Protein AF-A0A929E9G4-F1 (afdb_monomer)

Secondary structure (DSSP, 8-state):
-----------------------HHHHHHHHTT--SSHHHHHHHHHHHHHHHHHHHTT-S---S-HHHHHHHHHHHHHHHHHHHHHHHHT-HHHHHHHHHHHHHHHHHHTS---TT--------

pLDDT: mean 79.52, std 19.91, range [32.03, 98.0]

Sequence (124 aa):
MAEIEKEVQPESAEEEEIQEEKGLLDQIIDEGRMAREESQKAYAKDLIGEFVGQIMEGTMVISKDTETMINARISQIDKLISMQLNEVMHNPEFQKLEGSWRGLHYLVHQSETGERLKIRVMNV

Solvent-accessible surface area (backbone atoms only — not comparable to full-atom values): 7888 Å² total; per-residue (Å²): 134,87,87,81,89,76,86,82,74,76,81,77,75,78,76,78,76,76,74,71,74,71,49,72,68,55,50,51,36,63,75,65,60,67,39,94,48,78,86,38,42,61,59,45,50,52,53,52,49,53,53,52,49,43,44,73,72,60,79,48,77,90,50,99,51,59,64,64,40,51,53,52,51,50,52,53,51,51,51,54,53,49,53,56,49,47,58,56,64,66,30,69,69,51,40,55,52,49,51,53,50,52,50,50,49,47,55,57,75,74,41,90,70,49,100,89,46,84,90,84,88,81,92,128

Structure (mmCIF, N/CA/C/O backbone):
data_AF-A0A929E9G4-F1
#
_entry.id   AF-A0A929E9G4-F1
#
loop_
_atom_site.group_PDB
_atom_site.id
_atom_site.type_symbol
_atom_site.label_atom_id
_atom_site.label_alt_id
_atom_site.label_comp_id
_atom_site.label_asym_id
_atom_site.label_entity_id
_atom_site.label_seq_id
_atom_site.pdbx_PDB_ins_code
_atom_site.Cartn_x
_atom_site.Cartn_y
_atom_site.Cartn_z
_atom_site.occupancy
_atom_site.B_iso_or_equiv
_atom_site.auth_seq_id
_atom_site.auth_comp_id
_atom_site.auth_asym_id
_atom_site.auth_atom_id
_atom_site.pdbx_PDB_model_num
ATOM 1 N N . MET A 1 1 ? -67.816 54.695 19.033 1.00 39.59 1 MET A N 1
ATOM 2 C CA . MET A 1 1 ? -66.564 55.434 19.288 1.00 39.59 1 MET A CA 1
ATOM 3 C C . MET A 1 1 ? -65.993 54.794 20.553 1.00 39.59 1 MET A C 1
ATOM 5 O O . MET A 1 1 ? -66.554 55.051 21.604 1.00 39.59 1 MET A O 1
ATOM 9 N N . ALA A 1 2 ? -65.262 53.669 20.485 1.00 37.84 2 ALA A N 1
ATOM 10 C CA . ALA A 1 2 ? -63.865 53.505 20.019 1.00 37.84 2 ALA A CA 1
ATOM 11 C C . ALA A 1 2 ? -62.954 54.456 20.821 1.00 37.84 2 ALA A C 1
ATOM 13 O O . ALA A 1 2 ? -63.223 55.649 20.774 1.00 37.84 2 ALA A O 1
ATOM 14 N N . GLU A 1 3 ? -61.990 54.059 21.653 1.00 39.19 3 GLU A N 1
ATOM 15 C CA . GLU A 1 3 ? -61.161 52.854 21.831 1.00 39.19 3 GLU A CA 1
ATOM 16 C C . GLU A 1 3 ? -60.925 52.597 23.339 1.00 39.19 3 GLU A C 1
ATOM 18 O O . GLU A 1 3 ? -61.097 53.517 24.129 1.00 39.19 3 GLU A O 1
ATOM 23 N N . ILE A 1 4 ? -60.516 51.382 23.729 1.00 39.59 4 ILE A N 1
ATOM 24 C CA . ILE A 1 4 ? -59.434 51.112 24.703 1.00 39.59 4 ILE A CA 1
ATOM 25 C C . ILE A 1 4 ? -58.910 49.707 24.373 1.00 39.59 4 ILE A C 1
ATOM 27 O O . ILE A 1 4 ? -59.654 48.724 24.394 1.00 39.59 4 ILE A O 1
ATOM 31 N N . GLU A 1 5 ? -57.629 49.666 24.026 1.00 45.28 5 GLU A N 1
ATOM 32 C CA . GLU A 1 5 ? -56.803 48.487 23.800 1.00 45.28 5 GLU A CA 1
ATOM 33 C C . GLU A 1 5 ? -56.859 47.514 24.981 1.00 45.28 5 GLU A C 1
ATOM 35 O O . GLU A 1 5 ? -56.702 47.896 26.142 1.00 45.28 5 GLU A O 1
ATOM 40 N N . LYS A 1 6 ? -57.002 46.226 24.671 1.00 40.12 6 LYS A N 1
ATOM 41 C CA . LYS A 1 6 ? -56.507 45.166 25.541 1.00 40.12 6 LYS A CA 1
ATOM 42 C C . LYS A 1 6 ? -55.608 44.282 24.693 1.00 40.12 6 LYS A C 1
ATOM 44 O O . LYS A 1 6 ? -56.082 43.592 23.793 1.00 40.12 6 LYS A O 1
ATOM 49 N N . GLU A 1 7 ? -54.314 44.410 24.957 1.00 36.16 7 GLU A N 1
ATOM 50 C CA . GLU A 1 7 ? -53.225 43.644 24.366 1.00 36.16 7 GLU A CA 1
ATOM 51 C C . GLU A 1 7 ? -53.566 42.154 24.310 1.00 36.16 7 GLU A C 1
ATOM 53 O O . GLU A 1 7 ? -53.813 41.508 25.330 1.00 36.16 7 GLU A O 1
ATOM 58 N N . VAL A 1 8 ? -53.546 41.609 23.098 1.00 36.88 8 VAL A N 1
ATOM 59 C CA . VAL A 1 8 ? -53.374 40.177 22.879 1.00 36.88 8 VAL A CA 1
ATOM 60 C C . VAL A 1 8 ? -51.868 39.946 22.876 1.00 36.88 8 VAL A C 1
ATOM 62 O O . VAL A 1 8 ? -51.203 40.164 21.866 1.00 36.88 8 VAL A O 1
ATOM 65 N N . GLN A 1 9 ? -51.323 39.567 24.031 1.00 38.59 9 GLN A N 1
ATOM 66 C CA . GLN A 1 9 ? -50.005 38.942 24.085 1.00 38.59 9 GLN A CA 1
ATOM 67 C C . GLN A 1 9 ? -50.141 37.533 23.493 1.00 38.59 9 GLN A C 1
ATOM 69 O O . GLN A 1 9 ? -50.999 36.776 23.957 1.00 38.59 9 GLN A O 1
ATOM 74 N N . PRO A 1 10 ? -49.356 37.170 22.465 1.00 38.44 10 PRO A N 1
ATOM 75 C CA . PRO A 1 10 ? -49.265 35.789 22.041 1.00 38.44 10 PRO A CA 1
ATOM 76 C C . PRO A 1 10 ? -48.555 34.998 23.139 1.00 38.44 10 PRO A C 1
ATOM 78 O O . PRO A 1 10 ? -47.471 35.358 23.594 1.00 38.44 10 PRO A O 1
ATOM 81 N N . GLU A 1 11 ? -49.232 33.940 23.563 1.00 35.97 11 GLU A N 1
ATOM 82 C CA . GLU A 1 11 ? -48.712 32.787 24.283 1.00 35.97 11 GLU A CA 1
ATOM 83 C C . GLU A 1 11 ? -47.312 32.443 23.756 1.00 35.97 11 GLU A C 1
ATOM 85 O O . GLU A 1 11 ? -47.142 32.027 22.608 1.00 35.97 11 GLU A O 1
ATOM 90 N N . SER A 1 12 ? -46.292 32.710 24.572 1.00 33.94 12 SER A N 1
ATOM 91 C CA . SER A 1 12 ? -44.947 32.211 24.338 1.00 33.94 12 SER A CA 1
ATOM 92 C C . SER A 1 12 ? -45.029 30.694 24.398 1.00 33.94 12 SER A C 1
ATOM 94 O O . SER A 1 12 ? -45.170 30.130 25.483 1.00 33.94 12 SER A O 1
ATOM 96 N N . ALA A 1 13 ? -44.987 30.064 23.227 1.00 36.12 13 ALA A N 1
ATOM 97 C CA . ALA A 1 13 ? -44.676 28.658 23.099 1.00 36.12 13 ALA A CA 1
ATOM 98 C C . ALA A 1 13 ? -43.392 28.407 23.894 1.00 36.12 13 ALA A C 1
ATOM 100 O O . ALA A 1 13 ? -42.342 28.971 23.582 1.00 36.12 13 ALA A O 1
ATOM 101 N N . GLU A 1 14 ? -43.510 27.620 24.959 1.00 32.28 14 GLU A N 1
ATOM 102 C CA . GLU A 1 14 ? -42.369 26.935 25.538 1.00 32.28 14 GLU A CA 1
ATOM 103 C C . GLU A 1 14 ? -41.746 26.129 24.395 1.00 32.28 14 GLU A C 1
ATOM 105 O O . GLU A 1 14 ? -42.321 25.156 23.906 1.00 32.28 14 GLU A O 1
ATOM 110 N N . GLU A 1 15 ? -40.602 26.600 23.902 1.00 32.03 15 GLU A N 1
ATOM 111 C CA . GLU A 1 15 ? -39.671 25.754 23.178 1.00 32.03 15 GLU A CA 1
ATOM 112 C C . GLU A 1 15 ? -39.267 24.665 24.172 1.00 32.03 15 GLU A C 1
ATOM 114 O O . GLU A 1 15 ? -38.420 24.868 25.042 1.00 32.03 15 GLU A O 1
ATOM 119 N N . GLU A 1 16 ? -39.944 23.520 24.092 1.00 32.06 16 GLU A N 1
ATOM 120 C CA . GLU A 1 16 ? -39.410 22.271 24.605 1.00 32.06 16 GLU A CA 1
ATOM 121 C C . GLU A 1 16 ? -38.045 22.092 23.932 1.00 32.06 16 GLU A C 1
ATOM 123 O O . GLU A 1 16 ? -37.948 21.705 22.765 1.00 32.06 16 GLU A O 1
ATOM 128 N N . GLU A 1 17 ? -36.978 22.431 24.661 1.00 33.12 17 GLU A N 1
ATOM 129 C CA . GLU A 1 17 ? -35.639 21.940 24.377 1.00 33.12 17 GLU A CA 1
ATOM 130 C C . GLU A 1 17 ? -35.741 20.418 24.367 1.00 33.12 17 GLU A C 1
ATOM 132 O O . GLU A 1 17 ? -35.711 19.750 25.405 1.00 33.12 17 GLU A O 1
ATOM 137 N N . ILE A 1 18 ? -35.871 19.861 23.167 1.00 38.91 18 ILE A N 1
ATOM 138 C CA . ILE A 1 18 ? -35.547 18.473 22.906 1.00 38.91 18 ILE A CA 1
ATOM 139 C C . ILE A 1 18 ? -34.051 18.383 23.198 1.00 38.91 18 ILE A C 1
ATOM 141 O O . ILE A 1 18 ? -33.211 18.662 22.343 1.00 38.91 18 ILE A O 1
ATOM 145 N N . GLN A 1 19 ? -33.709 18.063 24.445 1.00 41.06 19 GLN A N 1
ATOM 146 C CA . GLN A 1 19 ? -32.397 17.544 24.777 1.00 41.06 19 GLN A CA 1
ATOM 147 C C . GLN A 1 19 ? -32.289 16.233 24.003 1.00 41.06 19 GLN A C 1
ATOM 149 O O . GLN A 1 19 ? -32.748 15.190 24.463 1.00 41.06 19 GLN A O 1
ATOM 154 N N . GLU A 1 20 ? -31.755 16.300 22.781 1.00 49.44 20 GLU A N 1
ATOM 155 C CA . GLU A 1 20 ? -31.206 15.126 22.123 1.00 49.44 20 GLU A CA 1
ATOM 156 C C . GLU A 1 20 ? -30.209 14.535 23.118 1.00 49.44 20 GLU A C 1
ATOM 158 O O . GLU A 1 20 ? -29.135 15.099 23.348 1.00 49.44 20 GLU A O 1
ATOM 163 N N . GLU A 1 21 ? -30.587 13.432 23.771 1.00 53.16 21 GLU A N 1
ATOM 164 C CA . GLU A 1 21 ? -29.632 12.589 24.472 1.00 53.16 21 GLU A CA 1
ATOM 165 C C . GLU A 1 21 ? -28.548 12.267 23.452 1.00 53.16 21 GLU A C 1
ATOM 167 O O . GLU A 1 21 ? -28.772 11.508 22.505 1.00 53.16 21 GLU A O 1
ATOM 172 N N . LYS A 1 22 ? -27.390 12.921 23.599 1.00 63.78 22 LYS A N 1
ATOM 173 C CA . LYS A 1 22 ? -26.241 12.694 22.732 1.00 63.78 22 LYS A CA 1
ATOM 174 C C . LYS A 1 22 ? -26.025 11.190 22.670 1.00 63.78 22 LYS A C 1
ATOM 176 O O . LYS A 1 22 ? -25.783 10.557 23.698 1.00 63.78 22 LYS A O 1
ATOM 181 N N . GLY A 1 23 ? -26.163 10.620 21.475 1.00 81.50 23 GLY A N 1
ATOM 182 C CA . GLY A 1 23 ? -26.048 9.180 21.299 1.00 81.50 23 GLY A CA 1
ATOM 183 C C . GLY A 1 23 ? -24.707 8.690 21.843 1.00 81.50 23 GLY A C 1
ATOM 184 O O . GLY A 1 23 ? -23.703 9.395 21.760 1.00 81.50 23 GLY A O 1
ATOM 185 N N . LEU A 1 24 ? -24.662 7.463 22.369 1.00 80.81 24 LEU A N 1
ATOM 186 C CA . LEU A 1 24 ? -23.439 6.872 22.938 1.00 80.81 24 LEU A CA 1
ATOM 187 C C . LEU A 1 24 ? -22.225 6.984 21.994 1.00 80.81 24 LEU A C 1
ATOM 189 O O . LEU A 1 24 ? -21.101 7.176 22.445 1.00 80.81 24 LEU A O 1
ATOM 193 N N . LEU A 1 25 ? -22.453 6.913 20.678 1.00 78.69 25 LEU A N 1
ATOM 194 C CA . LEU A 1 25 ? -21.414 7.113 19.664 1.00 78.69 25 LEU A CA 1
ATOM 195 C C . LEU A 1 25 ? -20.867 8.548 19.641 1.00 78.69 25 LEU A C 1
ATOM 197 O O . LEU A 1 25 ? -19.660 8.727 19.518 1.00 78.69 25 LEU A O 1
ATOM 201 N N . ASP A 1 26 ? -21.724 9.558 19.789 1.00 80.56 26 ASP A N 1
ATOM 202 C CA . ASP A 1 26 ? -21.303 10.961 19.872 1.00 80.56 26 ASP A CA 1
ATOM 203 C C . ASP A 1 26 ? -20.516 11.230 21.156 1.00 80.56 26 ASP A C 1
ATOM 205 O O . ASP A 1 26 ? -19.489 11.905 21.115 1.00 80.56 26 ASP A O 1
ATOM 209 N N . GLN A 1 27 ? -20.921 10.619 22.272 1.00 82.94 27 GLN A N 1
ATOM 210 C CA . GLN A 1 27 ? -20.174 10.701 23.526 1.00 82.94 27 GLN A CA 1
ATOM 211 C C . GLN A 1 27 ? -18.771 10.083 23.400 1.00 82.94 27 GLN A C 1
ATOM 213 O O . GLN A 1 27 ? -17.793 10.697 23.819 1.00 82.94 27 GLN A O 1
ATOM 218 N N . ILE A 1 28 ? -18.641 8.909 22.770 1.00 83.31 28 ILE A N 1
ATOM 219 C CA . ILE A 1 28 ? -17.339 8.256 22.548 1.00 83.31 28 ILE A CA 1
ATOM 220 C C . ILE A 1 28 ? -16.436 9.093 21.630 1.00 83.31 28 ILE A C 1
ATOM 222 O O . ILE A 1 28 ? -15.227 9.162 21.855 1.00 83.31 28 ILE A O 1
ATOM 226 N N . ILE A 1 29 ? -16.991 9.738 20.600 1.00 83.94 29 ILE A N 1
ATOM 227 C CA . ILE A 1 29 ? -16.221 10.587 19.677 1.00 83.94 29 ILE A CA 1
ATOM 228 C C . ILE A 1 29 ? -15.726 11.856 20.377 1.00 83.94 29 ILE A C 1
ATOM 230 O O . ILE A 1 29 ? -14.558 12.227 20.202 1.00 83.94 29 ILE A O 1
ATOM 234 N N . ASP A 1 30 ? -16.590 12.484 21.177 1.00 82.25 30 ASP A N 1
ATOM 235 C CA . ASP A 1 30 ? -16.275 13.691 21.942 1.00 82.25 30 ASP A CA 1
ATOM 236 C C . ASP A 1 30 ? -15.229 13.387 23.042 1.00 82.25 30 ASP A C 1
ATOM 238 O O . ASP A 1 30 ? -14.201 14.066 23.125 1.00 82.25 30 ASP A O 1
ATOM 242 N N . GLU A 1 31 ? -15.425 12.330 23.842 1.00 83.44 31 GLU A N 1
ATOM 243 C CA . GLU A 1 31 ? -14.497 11.911 24.910 1.00 83.44 31 GLU A CA 1
ATOM 244 C C . GLU A 1 31 ? -13.171 11.366 24.359 1.00 83.44 31 GLU A C 1
ATOM 246 O O . GLU A 1 31 ? -12.094 11.678 24.873 1.00 83.44 31 GLU A O 1
ATOM 251 N N . GLY A 1 32 ? -13.235 10.589 23.274 1.00 81.62 32 GLY A N 1
ATOM 252 C CA . GLY A 1 32 ? -12.076 10.028 22.582 1.00 81.62 32 GLY A CA 1
ATOM 253 C C . GLY A 1 32 ? -11.282 11.051 21.766 1.00 81.62 32 GLY A C 1
ATOM 254 O O . GLY A 1 32 ? -10.226 10.711 21.233 1.00 81.62 32 GLY A O 1
ATOM 255 N N . ARG A 1 33 ? -11.763 12.302 21.662 1.00 81.12 33 ARG A N 1
ATOM 256 C CA . ARG A 1 33 ? -11.150 13.399 20.885 1.00 81.12 33 ARG A CA 1
ATOM 257 C C . ARG A 1 33 ? -10.831 13.002 19.436 1.00 81.12 33 ARG A C 1
ATOM 259 O O . ARG A 1 33 ? -9.826 13.442 18.872 1.00 81.12 33 ARG A O 1
ATOM 266 N N . MET A 1 34 ? -11.683 12.166 18.845 1.00 75.75 34 MET A N 1
ATOM 267 C CA . MET A 1 34 ? -11.492 11.590 17.506 1.00 75.75 34 MET A CA 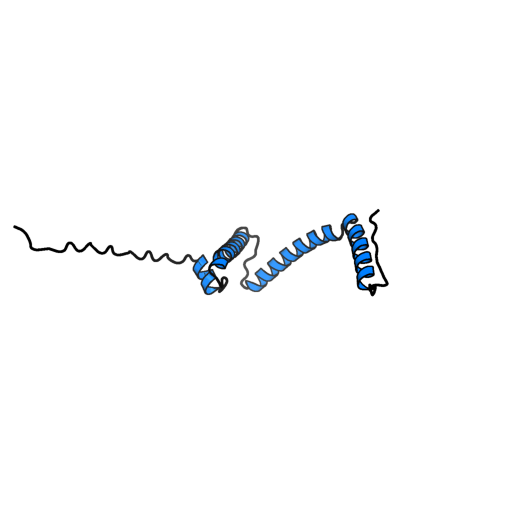1
ATOM 268 C C . MET A 1 34 ? -11.798 12.593 16.387 1.00 75.75 34 MET A C 1
ATOM 270 O O . MET A 1 34 ? -11.241 12.491 15.296 1.00 75.75 34 MET A O 1
ATOM 274 N N . ALA A 1 35 ? -12.633 13.594 16.668 1.00 80.31 35 ALA A N 1
ATOM 275 C CA . ALA A 1 35 ? -12.949 14.686 15.760 1.00 80.31 35 ALA A CA 1
ATOM 276 C C . ALA A 1 35 ? -12.508 16.018 16.379 1.00 80.31 35 ALA A C 1
ATOM 278 O O . ALA A 1 35 ? -12.915 16.372 17.484 1.00 80.31 35 ALA A O 1
ATOM 279 N N . ARG A 1 36 ? -11.651 16.759 15.672 1.00 78.50 36 ARG A N 1
ATOM 280 C CA . ARG A 1 36 ? -11.260 18.129 16.050 1.00 78.50 36 ARG A CA 1
ATOM 281 C C . ARG A 1 36 ? -12.212 19.170 15.469 1.00 78.50 36 ARG A C 1
ATOM 283 O O . ARG A 1 36 ? -12.308 20.271 15.999 1.00 78.50 36 ARG A O 1
ATOM 290 N N . GLU A 1 37 ? -12.893 18.804 14.390 1.00 84.06 37 GLU A N 1
ATOM 291 C CA . GLU A 1 37 ? -13.868 19.615 13.670 1.00 84.06 37 GLU A CA 1
ATOM 292 C C . GLU A 1 37 ? -15.155 18.809 13.463 1.00 84.06 37 GLU A C 1
ATOM 294 O O . GLU A 1 37 ? -15.112 17.584 13.337 1.00 84.06 37 GLU A O 1
ATOM 299 N N . GLU A 1 38 ? -16.300 19.487 13.367 1.00 79.81 38 GLU A N 1
ATOM 300 C CA . GLU A 1 38 ? -17.609 18.844 13.159 1.00 79.81 38 GLU A CA 1
ATOM 301 C C . GLU A 1 38 ? -17.647 18.003 11.868 1.00 79.81 38 GLU A C 1
ATOM 303 O O . GLU A 1 38 ? -18.234 16.925 11.829 1.00 79.81 38 GLU A O 1
ATOM 308 N N . SER A 1 39 ? -16.924 18.444 10.833 1.00 84.75 39 SER A N 1
ATOM 309 C CA . SER A 1 39 ? -16.761 17.740 9.552 1.00 84.75 39 SER A CA 1
ATOM 310 C C . SER A 1 39 ? -16.152 16.338 9.695 1.00 84.75 39 SER A C 1
ATOM 312 O O . SER A 1 39 ? -16.389 15.471 8.856 1.00 84.75 39 SER A O 1
ATOM 314 N N . GLN A 1 40 ? -15.383 16.096 10.760 1.00 84.38 40 GLN A N 1
ATOM 315 C CA . GLN A 1 40 ? -14.680 14.837 11.005 1.00 84.38 40 GLN A CA 1
ATOM 316 C C . GLN A 1 40 ? -15.526 13.838 11.795 1.00 84.38 40 GLN A C 1
ATOM 318 O O . GLN A 1 40 ? -15.191 12.653 11.825 1.00 84.38 40 GLN A O 1
ATOM 323 N N . LYS A 1 41 ? -16.627 14.279 12.420 1.00 84.44 41 LYS A N 1
ATOM 324 C CA . LYS A 1 41 ? -17.472 13.398 13.235 1.00 84.44 41 LYS A CA 1
ATOM 325 C C . LYS A 1 41 ? -18.132 12.304 12.410 1.00 84.44 41 LYS A C 1
ATOM 327 O O . LYS A 1 41 ? -18.178 11.171 12.868 1.00 84.44 41 LYS A O 1
ATOM 332 N N . ALA A 1 42 ? -18.582 12.614 11.192 1.00 86.31 42 ALA A N 1
ATOM 333 C CA . ALA A 1 42 ? -19.156 11.612 10.291 1.00 86.31 42 ALA A CA 1
ATOM 334 C C . ALA A 1 42 ? -18.150 10.485 9.998 1.00 86.31 42 ALA A C 1
ATOM 336 O O . ALA A 1 42 ? -18.439 9.317 10.229 1.00 86.31 42 ALA A O 1
ATOM 337 N N . TYR A 1 43 ? -16.922 10.852 9.628 1.00 87.12 43 TYR A N 1
ATOM 338 C CA . TYR A 1 43 ? -15.841 9.893 9.401 1.00 87.12 43 TYR A CA 1
ATOM 339 C C . TYR A 1 43 ? -15.488 9.086 10.664 1.00 87.12 43 TYR A C 1
ATOM 341 O O . TYR A 1 43 ? -15.274 7.879 10.595 1.00 87.12 43 TYR A O 1
ATOM 349 N N . ALA A 1 44 ? -15.465 9.726 11.837 1.00 87.19 44 ALA A N 1
ATOM 350 C CA . ALA A 1 44 ? -15.219 9.036 13.102 1.00 87.19 44 ALA A CA 1
ATOM 351 C C . ALA A 1 44 ? -16.338 8.035 13.456 1.00 87.19 44 ALA A C 1
ATOM 353 O O . ALA A 1 44 ? -16.038 6.945 13.947 1.00 87.19 44 ALA A O 1
ATOM 354 N N . LYS A 1 45 ? -17.607 8.373 13.177 1.00 87.25 45 LYS A N 1
ATOM 355 C CA . LYS A 1 45 ? -18.751 7.458 13.337 1.00 87.25 45 LYS A CA 1
ATOM 356 C C . LYS A 1 45 ? -18.598 6.230 12.448 1.00 87.25 45 LYS A C 1
ATOM 358 O O . LYS A 1 45 ? -18.761 5.120 12.948 1.00 87.25 45 LYS A O 1
ATOM 363 N N . ASP A 1 46 ? -18.225 6.424 11.186 1.00 89.31 46 ASP A N 1
ATOM 364 C CA . ASP A 1 46 ? -18.023 5.324 10.239 1.00 89.31 46 ASP A CA 1
ATOM 365 C C . ASP A 1 46 ? -16.901 4.383 10.701 1.00 89.31 46 ASP A C 1
ATOM 367 O O . ASP A 1 46 ? -17.083 3.168 10.732 1.00 89.31 46 ASP A O 1
ATOM 371 N N . LEU A 1 47 ? -15.764 4.932 11.151 1.00 87.31 47 LEU A N 1
ATOM 372 C CA . LEU A 1 47 ? -14.640 4.138 11.661 1.00 87.31 47 LEU A CA 1
ATOM 373 C C . LEU A 1 47 ? -15.016 3.287 12.879 1.00 87.31 47 LEU A C 1
ATOM 375 O O . LEU A 1 47 ? -14.652 2.112 12.955 1.00 87.31 47 LEU A O 1
ATOM 379 N N . ILE A 1 48 ? -15.726 3.877 13.845 1.00 86.50 48 ILE A N 1
ATOM 380 C CA . ILE A 1 48 ? -16.174 3.156 15.042 1.00 86.50 48 ILE A CA 1
ATOM 381 C C . ILE A 1 48 ? -17.226 2.111 14.661 1.00 86.50 48 ILE A C 1
ATOM 383 O O . ILE A 1 48 ? -17.179 0.994 15.173 1.00 86.50 48 ILE A O 1
ATOM 387 N N . GLY A 1 49 ? -18.141 2.445 13.749 1.00 88.50 49 GLY A N 1
ATOM 388 C CA . GLY A 1 49 ? -19.149 1.522 13.233 1.00 88.50 49 GLY A CA 1
ATOM 389 C C . GLY A 1 49 ? -18.525 0.284 12.591 1.00 88.50 49 GLY A C 1
ATOM 390 O O . GLY A 1 49 ? -18.862 -0.836 12.972 1.00 88.50 49 GLY A O 1
ATOM 391 N N . GLU A 1 50 ? -17.556 0.476 11.697 1.00 88.25 50 GLU A N 1
ATOM 392 C CA . GLU A 1 50 ? -16.789 -0.609 11.072 1.00 88.25 50 GLU A CA 1
ATOM 393 C C . GLU A 1 50 ? -16.034 -1.450 12.105 1.00 88.25 50 GLU A C 1
ATOM 395 O O . GLU A 1 50 ? -16.067 -2.680 12.067 1.00 88.25 50 GLU A O 1
ATOM 400 N N . PHE A 1 51 ? -15.384 -0.807 13.076 1.00 84.06 51 PHE A N 1
ATOM 401 C CA . PHE A 1 51 ? -14.663 -1.513 14.131 1.00 84.06 51 PHE A CA 1
ATOM 402 C C . PHE A 1 51 ? -15.589 -2.402 14.971 1.00 84.06 51 PHE A C 1
ATOM 404 O O . PHE A 1 51 ? -15.286 -3.575 15.200 1.00 84.06 51 PHE A O 1
ATOM 411 N N . VAL A 1 52 ? -16.741 -1.872 15.395 1.00 86.50 52 VAL A N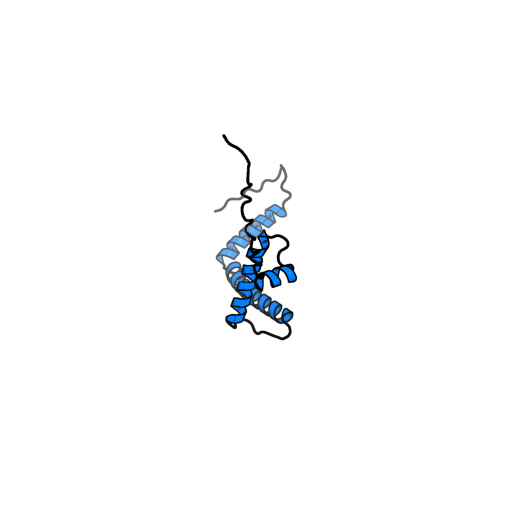 1
ATOM 412 C CA . VAL A 1 52 ? -17.749 -2.639 16.139 1.00 86.50 52 VAL A CA 1
ATOM 413 C C . VAL A 1 52 ? -18.316 -3.766 15.274 1.00 86.50 52 VAL A C 1
ATOM 415 O O . VAL A 1 52 ? -18.443 -4.888 15.763 1.00 86.50 52 VAL A O 1
ATOM 418 N N . GLY A 1 53 ? -18.581 -3.513 13.989 1.00 88.56 53 GLY A N 1
ATOM 419 C CA . GLY A 1 53 ? -19.007 -4.539 13.033 1.00 88.56 53 GLY A CA 1
ATOM 420 C C . GLY A 1 53 ? -18.021 -5.707 12.960 1.00 88.56 53 GLY A C 1
ATOM 421 O O . GLY A 1 53 ? -18.405 -6.858 13.159 1.00 88.56 53 GLY A O 1
ATOM 422 N N . GLN A 1 54 ? -16.727 -5.418 12.810 1.00 82.56 54 GLN A N 1
ATOM 423 C CA . GLN A 1 54 ? -15.674 -6.439 12.750 1.00 82.56 54 GLN A CA 1
ATOM 424 C C . GLN A 1 54 ? -15.520 -7.237 14.053 1.00 82.56 54 GLN A C 1
ATOM 426 O O . GLN A 1 54 ? -15.140 -8.413 14.015 1.00 82.56 54 GLN A O 1
ATOM 431 N N . ILE A 1 55 ? -15.809 -6.621 15.204 1.00 83.38 55 ILE A N 1
ATOM 432 C CA . ILE A 1 55 ? -15.879 -7.323 16.492 1.00 83.38 55 ILE A CA 1
ATOM 433 C C . ILE A 1 55 ? -17.087 -8.265 16.519 1.00 83.38 55 ILE A C 1
ATOM 435 O O . ILE A 1 55 ? -16.948 -9.423 16.917 1.00 83.38 55 ILE A O 1
ATOM 439 N N . MET A 1 56 ? -18.260 -7.793 16.088 1.00 85.50 56 MET A N 1
ATOM 440 C CA . MET A 1 56 ? -19.501 -8.577 16.084 1.00 85.50 56 MET A CA 1
ATOM 441 C C . MET A 1 56 ? -19.447 -9.773 15.129 1.00 85.50 56 MET A C 1
ATOM 443 O O . MET A 1 56 ? -19.995 -10.828 15.439 1.00 85.50 56 MET A O 1
ATOM 447 N N . GLU A 1 57 ? -18.743 -9.642 14.007 1.00 85.38 57 GLU A N 1
ATOM 448 C CA . GLU A 1 57 ? -18.483 -10.733 13.059 1.00 85.38 57 GLU A CA 1
ATOM 449 C C . GLU A 1 57 ? -17.558 -11.826 13.626 1.00 85.38 57 GLU A C 1
ATOM 451 O O . GLU A 1 57 ? -17.371 -12.872 13.005 1.00 85.38 57 GLU A O 1
ATOM 456 N N . GLY A 1 58 ? -16.977 -11.617 14.812 1.00 76.75 58 GLY A N 1
ATOM 457 C CA . GLY A 1 58 ? -16.067 -12.571 15.445 1.00 76.75 58 GLY A CA 1
ATOM 458 C C . GLY A 1 58 ? -14.679 -12.597 14.807 1.00 76.75 58 GLY A C 1
ATOM 459 O O . GLY A 1 58 ? -13.863 -13.464 15.119 1.00 76.75 58 GLY A O 1
ATOM 460 N N . THR A 1 59 ? -14.372 -11.629 13.943 1.00 70.50 59 THR A N 1
ATOM 461 C CA . THR A 1 59 ? -13.085 -11.523 13.246 1.00 70.50 59 THR A CA 1
ATOM 462 C C . THR A 1 59 ? -11.957 -11.070 14.190 1.00 70.50 59 THR A C 1
ATOM 464 O O . THR A 1 59 ? -10.793 -11.010 13.793 1.00 70.50 59 THR A O 1
ATOM 467 N N . MET A 1 60 ? -12.280 -10.743 15.445 1.00 68.81 60 MET A N 1
ATOM 468 C CA . MET A 1 60 ? -11.381 -10.161 16.435 1.00 68.81 60 MET A CA 1
ATOM 469 C C . MET A 1 60 ? -11.579 -10.815 17.810 1.00 68.81 60 MET A C 1
ATOM 471 O O . MET A 1 60 ? -12.691 -10.885 18.327 1.00 68.81 60 MET A O 1
ATOM 475 N N . VAL A 1 61 ? -10.489 -11.282 18.427 1.00 68.75 61 VAL A N 1
ATOM 476 C CA . VAL A 1 61 ? -10.524 -11.853 19.782 1.00 68.75 61 VAL A CA 1
ATOM 477 C C . VAL A 1 61 ? -10.411 -10.718 20.792 1.00 68.75 61 VAL A C 1
ATOM 479 O O . VAL A 1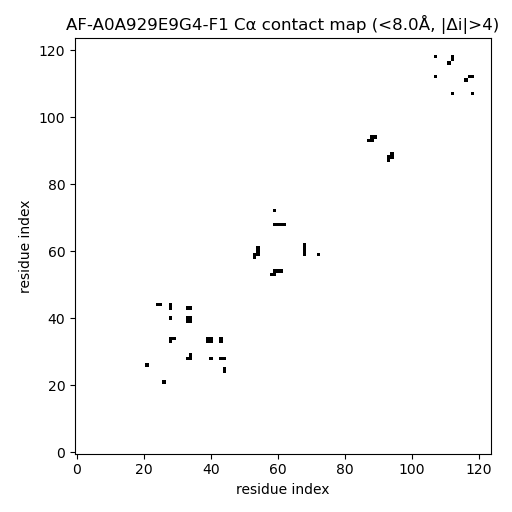 61 ? -9.340 -10.134 20.946 1.00 68.75 61 VAL A O 1
ATOM 482 N N . ILE A 1 62 ? -11.506 -10.411 21.489 1.00 71.06 62 ILE A N 1
ATOM 483 C CA . ILE A 1 62 ? -11.507 -9.404 22.554 1.00 71.06 62 ILE A CA 1
ATOM 484 C C . ILE A 1 62 ? -10.623 -9.915 23.700 1.00 71.06 62 ILE A C 1
ATOM 486 O O . ILE A 1 62 ? -10.921 -10.922 24.343 1.00 71.06 62 ILE A O 1
ATOM 490 N N . SER A 1 63 ? -9.517 -9.217 23.938 1.00 71.38 63 SER A N 1
ATOM 491 C CA . SER A 1 63 ? -8.562 -9.494 25.010 1.00 71.38 63 SER A CA 1
ATOM 492 C C . SER A 1 63 ? -8.654 -8.394 26.075 1.00 71.38 63 SER A C 1
ATOM 494 O O . SER A 1 63 ? -9.119 -7.295 25.786 1.00 71.38 63 SER A O 1
ATOM 496 N N . LYS A 1 64 ? -8.206 -8.667 27.311 1.00 74.25 64 LYS A N 1
ATOM 497 C CA . LYS A 1 64 ? -8.104 -7.630 28.364 1.00 74.25 64 LYS A CA 1
ATOM 498 C C . LYS A 1 64 ? -7.181 -6.476 27.964 1.00 74.25 64 LYS A C 1
ATOM 500 O O . LYS A 1 64 ? -7.316 -5.383 28.500 1.00 74.25 64 LYS A O 1
ATOM 505 N N . ASP A 1 65 ? -6.250 -6.747 27.058 1.00 83.50 65 ASP A N 1
ATOM 506 C CA . ASP A 1 65 ? -5.393 -5.757 26.432 1.00 83.50 65 ASP A CA 1
ATOM 507 C C . ASP A 1 65 ? -5.923 -5.448 25.024 1.00 83.50 65 ASP A C 1
ATOM 509 O O . ASP A 1 65 ? -5.693 -6.192 24.060 1.00 83.50 65 ASP A O 1
ATOM 513 N N . THR A 1 66 ? -6.697 -4.367 24.938 1.00 81.94 66 THR A N 1
ATOM 514 C CA . THR A 1 66 ? -7.280 -3.867 23.689 1.00 81.94 66 THR A CA 1
ATOM 515 C C . THR A 1 66 ? -6.203 -3.338 22.742 1.00 81.94 66 THR A C 1
ATOM 517 O O . THR A 1 66 ? -6.338 -3.492 21.532 1.00 81.94 66 THR A O 1
ATOM 520 N N . GLU A 1 67 ? -5.114 -2.765 23.261 1.00 85.06 67 GLU A N 1
ATOM 521 C CA . GLU A 1 67 ? -4.032 -2.206 22.445 1.00 85.06 67 GLU A CA 1
ATOM 522 C C . GLU A 1 67 ? -3.273 -3.318 21.715 1.00 85.06 67 GLU A C 1
ATOM 524 O O . GLU A 1 67 ? -3.127 -3.281 20.491 1.00 85.06 67 GLU A O 1
ATOM 529 N N . THR A 1 68 ? -2.859 -4.360 22.441 1.00 85.75 68 THR A N 1
ATOM 530 C CA . THR A 1 68 ? -2.197 -5.529 21.841 1.00 85.75 68 THR A CA 1
ATOM 531 C C . THR A 1 68 ? -3.092 -6.204 20.803 1.00 85.75 68 THR A C 1
ATOM 533 O O . THR A 1 68 ? -2.617 -6.633 19.750 1.00 85.75 68 THR A O 1
ATOM 536 N N . MET A 1 69 ? -4.397 -6.265 21.065 1.00 84.56 69 MET A N 1
ATOM 537 C CA . MET A 1 69 ? -5.371 -6.817 20.130 1.00 84.56 69 MET A CA 1
ATOM 538 C C . MET A 1 69 ? -5.461 -5.980 18.840 1.00 84.56 69 MET A C 1
ATOM 540 O O . MET A 1 69 ? -5.395 -6.546 17.745 1.00 84.56 69 MET A O 1
ATOM 544 N N . ILE A 1 70 ? -5.551 -4.648 18.948 1.00 85.75 70 ILE A N 1
ATOM 545 C CA . ILE A 1 70 ? -5.593 -3.748 17.785 1.00 85.75 70 ILE A CA 1
ATOM 546 C C . ILE A 1 70 ? -4.306 -3.891 16.966 1.00 85.75 70 ILE A C 1
ATOM 548 O O . ILE A 1 70 ? -4.369 -4.075 15.752 1.00 85.75 70 ILE A O 1
ATOM 552 N N . ASN A 1 71 ? -3.143 -3.902 17.619 1.00 89.62 71 ASN A N 1
ATOM 553 C CA . ASN A 1 71 ? -1.854 -4.091 16.949 1.00 89.62 71 ASN A CA 1
ATOM 554 C C . ASN A 1 71 ? -1.760 -5.449 16.234 1.00 89.62 71 ASN A C 1
ATOM 556 O O . ASN A 1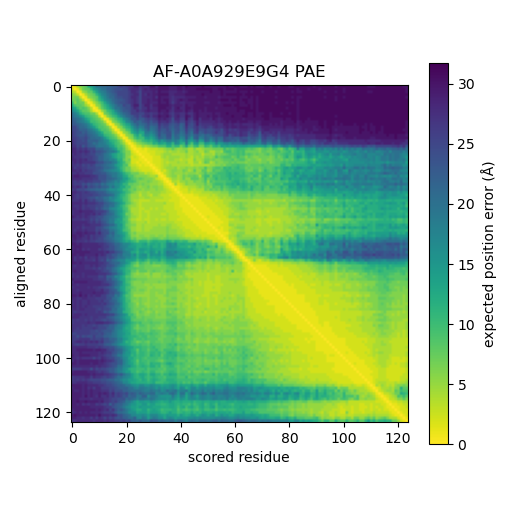 71 ? -1.258 -5.531 15.111 1.00 89.62 71 ASN A O 1
ATOM 560 N N . ALA A 1 72 ? -2.289 -6.517 16.838 1.00 88.00 72 ALA A N 1
ATOM 561 C CA . ALA A 1 72 ? -2.358 -7.825 16.195 1.00 88.00 72 ALA A CA 1
ATOM 562 C C . ALA A 1 72 ? -3.256 -7.801 14.947 1.00 88.00 72 ALA A C 1
ATOM 564 O O . ALA A 1 72 ? -2.899 -8.387 13.922 1.00 88.00 72 ALA A O 1
ATOM 565 N N . ARG A 1 73 ? -4.392 -7.095 15.002 1.00 86.19 73 ARG A N 1
ATOM 566 C CA . ARG A 1 73 ? -5.277 -6.911 13.845 1.00 86.19 73 ARG A CA 1
ATOM 567 C C . ARG A 1 73 ? -4.609 -6.100 12.734 1.00 86.19 73 ARG A C 1
ATOM 569 O O . ARG A 1 73 ? -4.690 -6.511 11.578 1.00 86.19 73 ARG A O 1
ATOM 576 N N . ILE A 1 74 ? -3.919 -5.009 13.068 1.00 90.19 74 ILE A N 1
ATOM 577 C CA . ILE A 1 74 ? -3.149 -4.211 12.100 1.00 90.19 74 ILE A CA 1
ATOM 578 C C . ILE A 1 74 ? -2.117 -5.101 11.402 1.00 90.19 74 ILE A C 1
ATOM 580 O O . ILE A 1 74 ? -2.097 -5.168 10.179 1.00 90.19 74 ILE A O 1
ATOM 584 N N . SER A 1 75 ? -1.351 -5.894 12.156 1.00 92.75 75 SER A N 1
ATOM 585 C CA . SER A 1 75 ? -0.357 -6.808 11.581 1.00 92.75 75 SER A CA 1
ATOM 586 C 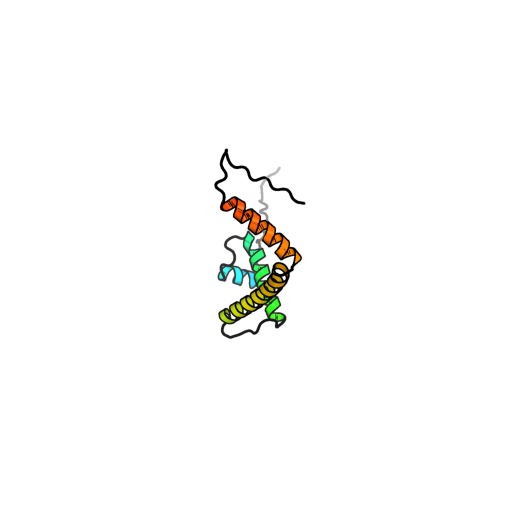C . SER A 1 75 ? -0.963 -7.855 10.633 1.00 92.75 75 SER A C 1
ATOM 588 O O . SER A 1 75 ? -0.361 -8.195 9.613 1.00 92.75 75 SER A O 1
ATOM 590 N N . GLN A 1 76 ? -2.163 -8.365 10.933 1.00 91.00 76 GLN A N 1
ATOM 591 C CA . GLN A 1 76 ? -2.875 -9.275 10.030 1.00 91.00 76 GLN A CA 1
ATOM 592 C C . GLN A 1 76 ? -3.265 -8.583 8.721 1.00 91.00 76 GLN A C 1
ATOM 594 O O . GLN A 1 76 ? -3.054 -9.154 7.651 1.00 91.00 76 GLN A O 1
ATOM 599 N N . ILE A 1 77 ? -3.798 -7.362 8.801 1.00 92.12 77 ILE A N 1
ATOM 600 C CA . ILE A 1 77 ? -4.148 -6.554 7.626 1.00 92.12 77 ILE A CA 1
ATOM 601 C C . ILE A 1 77 ? -2.890 -6.259 6.803 1.00 92.12 77 ILE A C 1
ATOM 603 O O . ILE A 1 77 ? -2.875 -6.524 5.602 1.00 92.12 77 ILE A O 1
ATOM 607 N N . ASP A 1 78 ? -1.809 -5.820 7.445 1.00 96.38 78 ASP A N 1
ATOM 608 C CA . ASP A 1 78 ? -0.530 -5.542 6.790 1.00 96.38 78 ASP A CA 1
ATOM 609 C C . ASP A 1 78 ? 0.018 -6.774 6.080 1.00 96.38 78 ASP A C 1
ATOM 611 O O . ASP A 1 78 ? 0.540 -6.671 4.972 1.00 96.38 78 ASP A O 1
ATOM 615 N N . LYS A 1 79 ? -0.132 -7.961 6.677 1.00 96.69 79 LYS A N 1
ATOM 616 C CA . LYS A 1 79 ? 0.266 -9.217 6.042 1.00 96.69 79 LYS A CA 1
ATOM 617 C C . LYS A 1 79 ? -0.553 -9.496 4.783 1.00 96.69 79 LYS A C 1
ATOM 619 O O . LYS A 1 79 ? 0.031 -9.879 3.773 1.00 96.69 79 LYS A O 1
ATOM 624 N N . LEU A 1 80 ? -1.870 -9.295 4.820 1.00 96.12 80 LEU A N 1
ATOM 625 C CA . LEU A 1 80 ? -2.740 -9.487 3.654 1.00 96.12 80 LEU A CA 1
ATOM 626 C C . LEU A 1 80 ? -2.403 -8.499 2.533 1.00 96.12 80 LEU A C 1
ATOM 628 O O . LEU A 1 80 ? -2.228 -8.907 1.385 1.00 96.12 80 LEU A O 1
ATOM 632 N N . ILE A 1 81 ? -2.242 -7.219 2.875 1.00 97.19 81 ILE A N 1
ATOM 633 C CA . ILE A 1 81 ? -1.839 -6.176 1.926 1.00 97.19 81 ILE A CA 1
ATOM 634 C C . ILE A 1 81 ? -0.458 -6.497 1.351 1.00 97.19 81 ILE A C 1
ATOM 636 O O . ILE A 1 81 ? -0.277 -6.442 0.138 1.00 97.19 81 ILE A O 1
ATOM 640 N N . SER A 1 82 ? 0.500 -6.889 2.196 1.00 97.81 82 SER A N 1
ATOM 641 C CA . SER A 1 82 ? 1.853 -7.252 1.770 1.00 97.81 82 SER A CA 1
ATOM 642 C C . SER A 1 82 ? 1.841 -8.443 0.824 1.00 97.81 82 SER A C 1
ATOM 644 O O . SER A 1 82 ? 2.534 -8.405 -0.183 1.00 97.81 82 SER A O 1
ATOM 646 N N . MET A 1 83 ? 1.045 -9.481 1.100 1.00 97.50 83 MET A N 1
ATOM 647 C CA . MET A 1 83 ? 0.902 -10.630 0.203 1.00 97.50 83 MET A CA 1
ATOM 648 C C . MET A 1 83 ? 0.356 -10.207 -1.161 1.00 97.50 83 MET A C 1
ATOM 650 O O . MET A 1 83 ? 0.947 -10.544 -2.182 1.00 97.50 83 MET A O 1
ATOM 654 N N . GLN A 1 84 ? -0.722 -9.421 -1.186 1.00 97.62 84 GLN A N 1
ATOM 655 C CA . GLN A 1 84 ? -1.312 -8.961 -2.442 1.00 97.62 84 GLN A CA 1
ATOM 656 C C . GLN A 1 84 ? -0.358 -8.053 -3.226 1.00 97.62 84 GLN A C 1
ATOM 658 O O . GLN A 1 84 ? -0.214 -8.191 -4.441 1.00 97.62 84 GLN A O 1
ATOM 663 N N . LEU A 1 85 ? 0.315 -7.134 -2.535 1.00 97.38 85 LEU A N 1
ATOM 664 C CA . LEU A 1 85 ? 1.313 -6.265 -3.141 1.00 97.38 85 LEU A CA 1
ATOM 665 C C . LEU A 1 85 ? 2.489 -7.081 -3.679 1.00 97.38 85 LEU A C 1
ATOM 667 O O . LEU A 1 85 ? 2.985 -6.786 -4.761 1.00 97.38 85 LEU A O 1
ATOM 671 N N . ASN A 1 86 ? 2.908 -8.125 -2.964 1.00 97.38 86 ASN A N 1
ATOM 672 C CA . ASN A 1 86 ? 3.980 -9.009 -3.392 1.00 97.38 86 ASN A CA 1
ATOM 673 C C . ASN A 1 86 ? 3.644 -9.694 -4.721 1.00 97.38 86 ASN A C 1
ATOM 675 O O . ASN A 1 86 ? 4.488 -9.684 -5.611 1.00 97.38 86 ASN A O 1
ATOM 679 N N . GLU A 1 87 ? 2.421 -10.206 -4.881 1.00 96.94 87 GLU A N 1
ATOM 680 C CA . GLU A 1 87 ? 1.952 -10.801 -6.143 1.00 96.94 87 GLU A CA 1
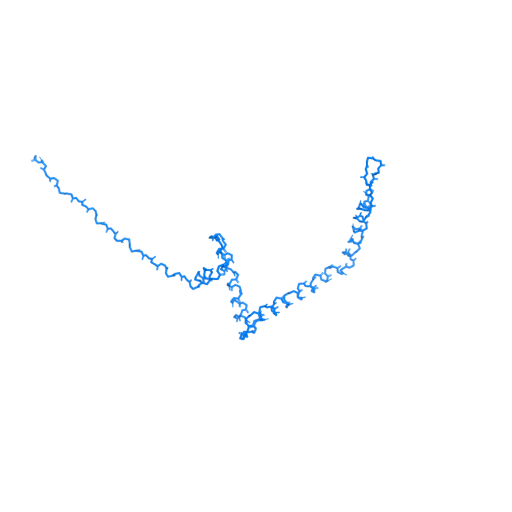ATOM 681 C C . GLU A 1 87 ? 1.986 -9.800 -7.307 1.00 96.94 87 GLU A C 1
ATOM 683 O O . GLU A 1 87 ? 2.434 -10.129 -8.405 1.00 96.94 87 GLU A O 1
ATOM 688 N N . VAL A 1 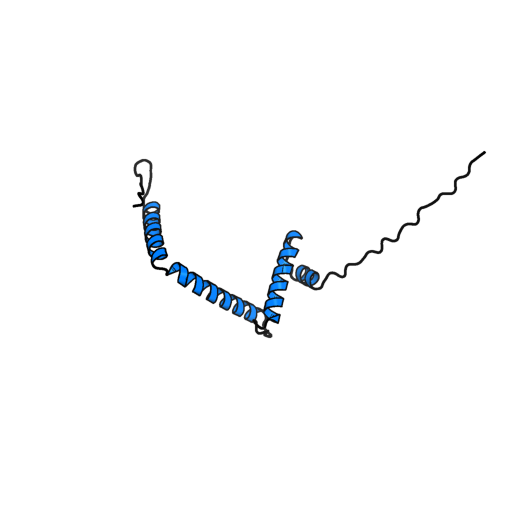88 ? 1.564 -8.554 -7.070 1.00 95.94 88 VAL A N 1
ATOM 689 C CA . VAL A 1 88 ? 1.589 -7.501 -8.099 1.00 95.94 88 VAL A CA 1
ATOM 690 C C . VAL A 1 88 ? 3.026 -7.109 -8.457 1.00 95.94 88 VAL A C 1
ATOM 692 O O . VAL A 1 88 ? 3.384 -7.080 -9.633 1.00 95.94 88 VAL A O 1
ATOM 695 N N . MET A 1 89 ? 3.866 -6.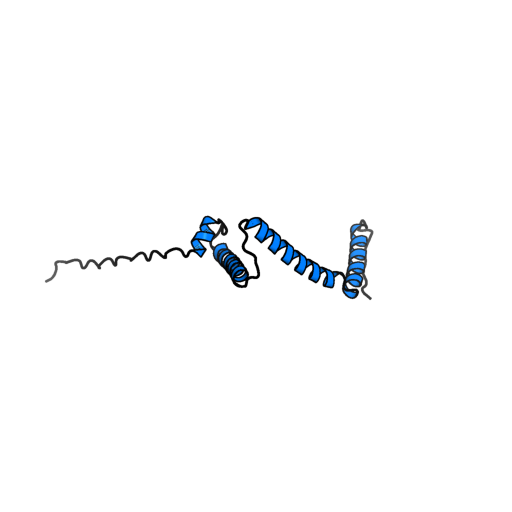845 -7.455 1.00 95.25 89 MET A N 1
ATOM 696 C CA . MET A 1 89 ? 5.247 -6.382 -7.637 1.00 95.25 89 MET A CA 1
ATOM 697 C C . MET A 1 89 ? 6.172 -7.463 -8.207 1.00 95.25 89 MET A C 1
ATOM 699 O O . MET A 1 89 ? 7.157 -7.139 -8.867 1.00 95.25 89 MET A O 1
ATOM 703 N N . HIS A 1 90 ? 5.878 -8.745 -7.968 1.00 96.88 90 HIS A N 1
ATOM 704 C CA . HIS A 1 90 ? 6.657 -9.870 -8.498 1.00 96.88 90 HIS A CA 1
ATOM 705 C C . HIS A 1 90 ? 6.107 -10.437 -9.804 1.00 96.88 90 HIS A C 1
ATOM 707 O O . HIS A 1 90 ? 6.637 -11.422 -10.320 1.00 96.88 90 HIS A O 1
ATOM 713 N N . ASN A 1 91 ? 5.084 -9.808 -10.383 1.00 98.00 91 ASN A N 1
ATOM 714 C CA . ASN A 1 91 ? 4.620 -10.183 -11.703 1.00 98.00 91 ASN A CA 1
ATOM 715 C C . ASN A 1 91 ? 5.737 -9.942 -12.750 1.00 98.00 91 ASN A C 1
ATOM 717 O O . ASN A 1 91 ? 6.248 -8.821 -12.838 1.00 98.00 91 ASN A O 1
ATOM 721 N N . PRO A 1 92 ? 6.109 -10.941 -13.578 1.00 97.25 92 PRO A N 1
ATOM 722 C CA . PRO A 1 92 ? 7.208 -10.805 -14.538 1.00 97.25 92 PRO A CA 1
ATOM 723 C C . PRO A 1 92 ? 7.045 -9.659 -15.546 1.00 97.25 92 PRO A C 1
ATOM 725 O O . PRO A 1 92 ? 8.033 -9.034 -15.936 1.00 97.25 92 PRO A O 1
ATOM 728 N N . GLU A 1 93 ? 5.814 -9.361 -15.973 1.00 96.56 93 GLU A N 1
ATOM 729 C CA . GLU A 1 93 ? 5.548 -8.256 -16.900 1.00 96.56 93 GLU A CA 1
ATOM 730 C C . GLU A 1 93 ? 5.755 -6.905 -16.215 1.00 96.56 93 GLU A C 1
ATOM 732 O O . GLU A 1 93 ? 6.413 -6.020 -16.771 1.00 96.56 93 GLU A O 1
ATOM 737 N N . PHE A 1 94 ? 5.265 -6.776 -14.978 1.00 97.19 94 PHE A N 1
ATOM 738 C CA . PHE A 1 94 ? 5.465 -5.578 -14.170 1.00 97.19 94 PHE A CA 1
ATOM 739 C C . PHE A 1 94 ? 6.949 -5.352 -13.874 1.00 97.19 94 PHE A C 1
ATOM 741 O O . PHE A 1 94 ? 7.453 -4.261 -14.118 1.00 97.19 94 PHE A O 1
ATOM 748 N N . GLN A 1 95 ? 7.683 -6.385 -13.451 1.00 97.56 95 GLN A N 1
ATOM 749 C CA . GLN A 1 95 ? 9.115 -6.278 -13.158 1.00 97.56 95 GLN A CA 1
ATOM 750 C C . GLN A 1 95 ? 9.949 -5.891 -14.381 1.00 97.56 95 GLN A C 1
ATOM 752 O O . GLN A 1 95 ? 10.903 -5.122 -14.264 1.00 97.56 95 GLN A O 1
ATOM 757 N N . LYS A 1 96 ? 9.600 -6.386 -15.574 1.00 96.00 96 LYS A N 1
ATOM 758 C CA . LYS A 1 96 ? 10.280 -5.996 -16.817 1.00 96.00 96 LYS A CA 1
ATOM 759 C C . LYS A 1 96 ? 10.083 -4.508 -17.120 1.00 96.00 96 LYS A C 1
ATOM 761 O O . LYS A 1 96 ? 11.030 -3.818 -17.516 1.00 96.00 96 LYS A O 1
ATOM 766 N N . LEU A 1 97 ? 8.860 -4.017 -16.929 1.00 95.62 97 LEU A N 1
ATOM 767 C CA . LEU A 1 97 ? 8.531 -2.608 -17.099 1.00 95.62 97 LEU A CA 1
ATOM 768 C C . LEU A 1 97 ? 9.229 -1.756 -16.030 1.00 95.62 97 LEU A C 1
ATOM 770 O O . LEU A 1 97 ? 9.927 -0.803 -16.373 1.00 95.62 97 LEU A O 1
ATOM 774 N N . GLU A 1 98 ? 9.115 -2.135 -14.756 1.00 96.62 98 GLU A N 1
ATOM 775 C CA . GLU A 1 98 ? 9.752 -1.459 -13.623 1.00 96.62 98 GLU A CA 1
ATOM 776 C C . GLU A 1 98 ? 11.271 -1.402 -13.797 1.00 96.62 98 GLU A C 1
ATOM 778 O O . GLU A 1 98 ? 11.861 -0.340 -13.634 1.00 96.62 98 GLU A O 1
ATOM 783 N N . GLY A 1 99 ? 11.913 -2.501 -14.194 1.00 95.50 99 GLY A N 1
ATOM 784 C CA . GLY A 1 99 ? 13.351 -2.547 -14.452 1.00 95.50 99 GLY A CA 1
ATOM 785 C C . GLY A 1 99 ? 13.780 -1.545 -15.527 1.00 95.50 99 GLY A C 1
ATOM 786 O O . GLY A 1 99 ? 14.765 -0.825 -15.350 1.00 95.50 99 GLY A O 1
ATOM 787 N N . SER A 1 100 ? 12.997 -1.434 -16.604 1.00 94.88 100 SER A N 1
ATOM 788 C CA . SER A 1 100 ? 13.242 -0.477 -17.692 1.00 94.88 100 SER A CA 1
ATOM 789 C C . SER A 1 100 ? 13.088 0.975 -17.212 1.00 94.88 100 SER A C 1
ATOM 791 O O . SER A 1 100 ? 13.948 1.816 -17.482 1.00 94.88 100 SER A O 1
ATOM 793 N N . TRP A 1 101 ? 12.039 1.267 -16.435 1.00 95.94 101 TRP A N 1
ATOM 794 C CA . TRP A 1 101 ? 11.792 2.596 -15.863 1.00 95.94 101 TRP A CA 1
ATOM 795 C C . TRP A 1 101 ? 12.783 2.979 -14.767 1.00 95.94 101 TRP A C 1
ATOM 797 O O . TRP A 1 101 ? 13.230 4.122 -14.737 1.00 95.94 101 TRP A O 1
ATOM 807 N N . ARG A 1 102 ? 13.186 2.050 -13.898 1.00 96.69 102 ARG A N 1
ATOM 808 C CA . ARG A 1 102 ? 14.218 2.284 -12.876 1.00 96.69 102 ARG A CA 1
ATOM 809 C C . ARG A 1 102 ? 15.583 2.495 -13.509 1.00 96.69 102 ARG A C 1
ATOM 811 O O . ARG A 1 102 ? 16.318 3.366 -13.052 1.00 96.69 102 ARG A O 1
ATOM 818 N N . GLY A 1 103 ? 15.897 1.769 -14.582 1.00 95.38 103 GLY A N 1
ATOM 819 C CA . GLY A 1 103 ? 17.100 1.997 -15.381 1.00 95.38 103 GLY A CA 1
ATOM 820 C C . GLY A 1 103 ? 17.116 3.387 -16.023 1.00 95.38 103 GLY A C 1
ATOM 821 O O . GLY A 1 103 ? 18.103 4.112 -15.903 1.00 95.38 103 GLY A O 1
ATOM 822 N N . LEU A 1 104 ? 16.004 3.803 -16.635 1.00 95.06 104 LEU A N 1
ATOM 823 C CA . LEU A 1 104 ? 15.867 5.154 -17.185 1.00 95.06 104 LEU A CA 1
ATOM 824 C C . LEU A 1 104 ? 15.940 6.230 -16.090 1.00 95.06 104 LEU A C 1
ATOM 826 O O . LEU A 1 104 ? 16.648 7.221 -16.247 1.00 95.06 104 LEU A O 1
ATOM 830 N N . HIS A 1 105 ? 15.247 6.026 -14.970 1.00 95.44 105 HIS A N 1
ATOM 831 C CA . HIS A 1 105 ? 15.281 6.924 -13.820 1.00 95.44 105 HIS A CA 1
ATOM 832 C C . HIS A 1 105 ? 16.707 7.086 -13.292 1.00 95.44 105 HIS A C 1
ATOM 834 O O . HIS A 1 105 ? 17.143 8.209 -13.046 1.00 95.44 105 HIS A O 1
ATOM 840 N N . TYR A 1 106 ? 17.447 5.982 -13.161 1.00 96.00 106 TYR A N 1
ATOM 841 C CA . TYR A 1 106 ? 18.856 5.992 -12.787 1.00 96.00 106 TYR A CA 1
ATOM 842 C C . TYR A 1 106 ? 19.694 6.797 -13.785 1.00 96.00 106 TYR A C 1
ATOM 844 O O . TYR A 1 106 ? 20.432 7.685 -13.371 1.00 96.00 106 TYR A O 1
ATOM 852 N N . LEU A 1 107 ? 19.537 6.548 -15.090 1.00 94.19 107 LEU A N 1
ATOM 853 C CA . LEU A 1 107 ? 20.261 7.273 -16.136 1.00 94.19 107 LEU A CA 1
ATOM 854 C C . LEU A 1 107 ? 20.027 8.786 -16.049 1.00 94.19 107 LEU A C 1
ATOM 856 O O . LEU A 1 107 ? 20.977 9.555 -16.160 1.00 94.19 107 LEU A O 1
ATOM 860 N N . VAL A 1 108 ? 18.782 9.209 -15.830 1.00 94.19 108 VAL A N 1
ATOM 861 C CA . VAL A 1 108 ? 18.427 10.627 -15.695 1.00 94.19 108 VAL A CA 1
ATOM 862 C C . VAL A 1 108 ? 19.032 11.229 -14.427 1.00 94.19 108 VAL A C 1
ATOM 864 O O . VAL A 1 108 ? 19.649 12.283 -14.501 1.00 94.19 108 VAL A O 1
ATOM 867 N N . HIS A 1 109 ? 18.904 10.560 -13.279 1.00 93.81 109 HIS A N 1
ATOM 868 C CA . HIS A 1 109 ? 19.349 11.111 -11.993 1.00 93.81 109 HIS A CA 1
ATOM 869 C C . HIS A 1 109 ? 20.866 11.095 -11.802 1.00 93.81 109 HIS A C 1
ATOM 871 O O . HIS A 1 109 ? 21.386 11.892 -11.029 1.00 93.81 109 HIS A O 1
ATOM 877 N N . GLN A 1 110 ? 21.573 10.178 -12.463 1.00 94.19 110 GLN A N 1
ATOM 878 C CA . GLN A 1 110 ? 23.032 10.073 -12.384 1.00 94.19 110 GLN A CA 1
ATOM 879 C C . GLN A 1 110 ? 23.752 10.805 -13.521 1.00 94.19 110 GLN A C 1
ATOM 881 O O . GLN A 1 110 ? 24.980 10.824 -13.554 1.00 94.19 110 GLN A O 1
ATOM 886 N N . SER A 1 111 ? 23.012 11.408 -14.452 1.00 91.62 111 SER A N 1
ATOM 887 C CA . SER A 1 111 ? 23.589 12.262 -15.487 1.00 91.62 111 SER A CA 1
ATOM 888 C C . SER A 1 111 ? 23.389 13.723 -15.114 1.00 91.62 111 SER A C 1
ATOM 890 O O . SER A 1 111 ? 22.261 14.168 -14.916 1.00 91.62 111 SER A O 1
ATOM 892 N N . GLU A 1 112 ? 24.464 14.507 -15.101 1.00 86.75 112 GLU A N 1
ATOM 893 C CA . GLU A 1 112 ? 24.363 15.965 -15.012 1.00 86.75 112 GLU A CA 1
ATOM 894 C C . GLU A 1 112 ? 23.862 16.529 -16.351 1.00 86.75 112 GLU A C 1
ATOM 896 O O . GLU A 1 112 ? 24.624 16.950 -17.225 1.00 86.75 112 GLU A O 1
ATOM 901 N N . THR A 1 113 ? 22.545 16.485 -16.558 1.00 84.31 113 THR A N 1
ATOM 902 C CA . THR A 1 113 ? 21.922 17.059 -17.749 1.00 84.31 113 THR A CA 1
ATOM 903 C C . THR A 1 113 ? 21.909 18.583 -17.643 1.00 84.31 113 THR A C 1
ATOM 905 O O . THR A 1 113 ? 21.159 19.152 -16.855 1.00 84.31 113 THR A O 1
ATOM 908 N N . GLY A 1 114 ? 22.737 19.246 -18.451 1.00 82.31 114 GLY A N 1
ATOM 909 C CA . GLY A 1 114 ? 22.719 20.696 -18.674 1.00 82.31 114 GLY A CA 1
ATOM 910 C C . GLY A 1 114 ? 22.464 21.032 -20.146 1.00 82.31 114 GLY A C 1
ATOM 911 O O . GLY A 1 114 ? 22.099 20.169 -20.940 1.00 82.31 114 GLY A O 1
ATOM 912 N N . GLU A 1 115 ? 22.725 22.270 -20.570 1.00 86.00 115 GLU A N 1
ATOM 913 C CA . GLU A 1 115 ? 22.484 22.705 -21.963 1.00 86.00 115 GLU A CA 1
ATOM 914 C C . GLU A 1 115 ? 23.198 21.841 -23.023 1.00 86.00 115 GLU A C 1
ATOM 916 O O . GLU A 1 115 ? 22.725 21.702 -24.155 1.00 86.00 115 GLU A O 1
ATOM 921 N N . ARG A 1 116 ? 24.332 21.235 -22.645 1.00 90.25 116 ARG A N 1
ATOM 922 C CA . ARG A 1 116 ? 25.203 20.440 -23.524 1.00 90.25 116 ARG A CA 1
ATOM 923 C C . ARG A 1 116 ? 24.851 18.951 -23.590 1.00 90.25 116 ARG A C 1
ATOM 925 O O . ARG A 1 116 ? 25.345 18.281 -24.493 1.00 90.25 116 ARG A O 1
ATOM 932 N N . LEU A 1 117 ? 24.027 18.427 -22.677 1.00 90.69 117 LEU A N 1
ATOM 933 C CA . LEU A 1 117 ? 23.700 17.000 -22.602 1.00 90.69 117 LEU A CA 1
ATOM 934 C C . LEU A 1 117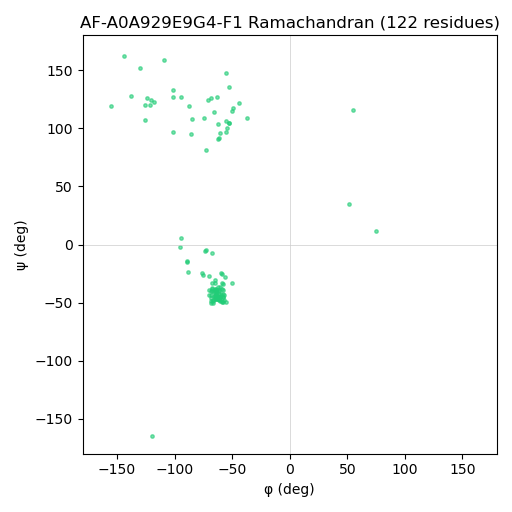 ? 22.185 16.801 -22.640 1.00 90.69 117 LEU A C 1
ATOM 936 O O . LEU A 1 117 ? 21.462 17.279 -21.772 1.00 90.69 117 LEU A O 1
ATOM 940 N N . LYS A 1 118 ? 21.707 16.067 -23.649 1.00 90.81 118 LYS A N 1
ATOM 941 C CA . LYS A 1 118 ? 20.280 15.788 -23.847 1.00 90.81 118 LYS A CA 1
ATOM 942 C C . LYS A 1 118 ? 20.046 14.285 -23.901 1.00 90.81 118 LYS A C 1
ATOM 944 O O . LYS A 1 118 ? 20.641 13.604 -24.730 1.00 90.81 118 LYS A O 1
ATOM 949 N N . ILE A 1 119 ? 19.137 13.797 -23.064 1.00 91.62 119 ILE A N 1
ATOM 950 C CA . ILE A 1 119 ? 18.657 12.413 -23.092 1.00 91.62 119 ILE A CA 1
ATOM 951 C C . ILE A 1 119 ? 17.383 12.383 -23.940 1.00 91.62 119 ILE A C 1
ATOM 953 O O . ILE A 1 119 ? 16.462 13.166 -23.711 1.00 91.62 119 ILE A O 1
ATOM 957 N N . ARG A 1 120 ? 17.331 11.505 -24.946 1.00 91.62 120 ARG A N 1
ATOM 958 C CA . ARG A 1 120 ? 16.134 11.267 -25.765 1.00 91.62 120 ARG A CA 1
ATOM 959 C C . ARG A 1 120 ? 15.742 9.806 -25.639 1.00 91.62 120 ARG A C 1
ATOM 961 O O . ARG A 1 120 ? 16.559 8.933 -25.909 1.00 91.62 120 ARG A O 1
ATOM 968 N N . VAL A 1 121 ? 14.504 9.565 -25.230 1.00 93.50 121 VAL A N 1
ATOM 969 C CA . VAL A 1 121 ? 13.957 8.221 -25.035 1.00 93.50 121 VAL A CA 1
ATOM 970 C C . VAL A 1 121 ? 13.091 7.870 -26.236 1.00 93.50 121 VAL A C 1
ATOM 972 O O . VAL A 1 121 ? 12.265 8.676 -26.659 1.00 93.50 121 VAL A O 1
ATOM 975 N N . MET A 1 122 ? 13.280 6.671 -26.777 1.00 92.75 122 MET A N 1
ATOM 976 C CA . MET A 1 122 ? 12.422 6.094 -27.807 1.00 92.75 122 MET A CA 1
ATOM 977 C C . MET A 1 122 ? 11.875 4.775 -27.271 1.00 92.75 122 MET A C 1
ATOM 979 O O . MET A 1 122 ? 12.652 3.891 -26.920 1.00 92.75 122 MET A O 1
ATOM 983 N N . ASN A 1 123 ? 10.551 4.675 -27.179 1.00 87.81 123 ASN A N 1
ATOM 984 C CA . ASN A 1 123 ? 9.864 3.440 -26.820 1.00 87.81 123 ASN A CA 1
ATOM 985 C C . ASN A 1 123 ? 9.623 2.635 -28.105 1.00 87.81 123 ASN A C 1
ATOM 987 O O . ASN A 1 123 ? 8.987 3.164 -29.020 1.00 87.81 123 ASN A O 1
ATOM 991 N N . VAL A 1 124 ? 10.175 1.421 -28.185 1.00 77.56 124 VAL A N 1
ATOM 992 C CA . VAL A 1 124 ? 10.056 0.499 -29.331 1.00 77.56 124 VAL A CA 1
ATOM 993 C C . VAL A 1 124 ? 9.319 -0.768 -28.946 1.00 77.56 124 VAL A C 1
ATOM 995 O O . VAL A 1 124 ? 9.528 -1.241 -27.807 1.00 77.56 124 VAL A O 1
#

Mean predicted aligned error: 13.24 Å

Foldseek 3Di:
DDDDDDDDDPDPPPPPPPPPPQPPLNVCCVVVVQDPDPVCSVVSSVVVVVVVVCVVVVVFDDDPDPPVRVVVVVVVVVVVVVVVVCCVCPDPVNVVVVVVVVVVVCVVVVDPDDPVDDDDDDDD

Radius of gyration: 32.05 Å; Cα contacts (8 Å, |Δi|>4): 34; chains: 1; bounding box: 92×68×58 Å